Protein AF-A0A1F3LP55-F1 (afdb_monomer)

pLDDT: mean 91.48, std 9.0, range [50.53, 96.81]

Radius of gyration: 11.8 Å; Cα contacts (8 Å, |Δi|>4): 58; chains: 1; bounding box: 32×17×33 Å

Structure (mmCIF, N/CA/C/O backbone):
data_AF-A0A1F3LP55-F1
#
_entry.id   AF-A0A1F3LP55-F1
#
loop_
_atom_site.group_PDB
_atom_site.id
_atom_site.type_symbol
_atom_site.label_atom_id
_atom_site.label_alt_id
_atom_site.label_comp_id
_atom_site.label_asym_id
_atom_site.label_entity_id
_atom_site.label_seq_id
_atom_site.pdbx_PDB_ins_code
_atom_site.Cartn_x
_atom_site.Cartn_y
_atom_site.Cartn_z
_atom_site.occupancy
_atom_site.B_iso_or_equiv
_atom_site.auth_seq_id
_atom_site.auth_comp_id
_atom_site.auth_asym_id
_atom_site.auth_atom_id
_atom_site.pdbx_PDB_model_num
ATOM 1 N N . MET A 1 1 ? 19.800 6.533 -17.930 1.00 50.53 1 MET A N 1
ATOM 2 C CA . MET A 1 1 ? 20.004 5.725 -16.705 1.00 50.53 1 MET A CA 1
ATOM 3 C C . MET A 1 1 ? 18.841 6.019 -15.758 1.00 50.53 1 MET A C 1
ATOM 5 O O . MET A 1 1 ? 18.545 7.188 -15.552 1.00 50.53 1 MET A O 1
ATOM 9 N N . ARG A 1 2 ? 18.093 5.010 -15.293 1.00 59.12 2 ARG A N 1
ATOM 10 C CA . ARG A 1 2 ? 16.891 5.205 -14.454 1.00 59.12 2 ARG A CA 1
ATOM 11 C C . ARG A 1 2 ? 17.349 5.651 -13.059 1.00 59.12 2 ARG A C 1
ATOM 13 O O . ARG A 1 2 ? 18.105 4.915 -12.438 1.00 59.12 2 ARG A O 1
ATOM 20 N N . ASN A 1 3 ? 16.958 6.842 -12.602 1.00 74.94 3 ASN A N 1
ATOM 21 C CA . ASN A 1 3 ? 17.411 7.370 -11.312 1.00 74.94 3 ASN A CA 1
ATOM 22 C C . ASN A 1 3 ? 16.756 6.571 -10.156 1.00 74.94 3 ASN A C 1
ATOM 24 O O . ASN A 1 3 ? 15.526 6.615 -10.030 1.00 74.94 3 ASN A O 1
ATOM 28 N N . PRO A 1 4 ? 17.532 5.824 -9.347 1.00 77.12 4 PRO A N 1
ATOM 29 C CA . PRO A 1 4 ? 16.997 4.969 -8.286 1.00 77.12 4 PRO A CA 1
ATOM 30 C C . PRO A 1 4 ? 16.261 5.761 -7.193 1.00 77.12 4 PRO A C 1
ATOM 32 O O . PRO A 1 4 ? 15.255 5.282 -6.668 1.00 77.12 4 PRO A O 1
ATOM 35 N N . ASP A 1 5 ? 16.666 7.005 -6.930 1.00 80.69 5 ASP A N 1
ATOM 36 C CA . ASP A 1 5 ? 16.076 7.844 -5.880 1.00 80.69 5 ASP A CA 1
ATOM 37 C C . ASP A 1 5 ? 14.634 8.256 -6.192 1.00 80.69 5 ASP A C 1
ATOM 39 O O . ASP A 1 5 ? 13.785 8.365 -5.304 1.00 80.69 5 ASP A O 1
ATOM 43 N N . LEU A 1 6 ? 14.328 8.469 -7.476 1.00 82.88 6 LEU A N 1
ATOM 44 C CA . LEU A 1 6 ? 12.980 8.827 -7.919 1.00 82.88 6 LEU A CA 1
ATOM 45 C C . LEU A 1 6 ? 12.004 7.664 -7.745 1.00 82.88 6 LEU A C 1
ATOM 47 O O . LEU A 1 6 ? 10.846 7.879 -7.383 1.00 82.88 6 LEU A O 1
ATOM 51 N N . LYS A 1 7 ? 12.477 6.432 -7.965 1.00 83.44 7 LYS A N 1
ATOM 52 C CA . LYS A 1 7 ? 11.676 5.227 -7.749 1.00 83.44 7 LYS A CA 1
ATOM 53 C C . LYS A 1 7 ? 11.353 5.059 -6.264 1.00 83.44 7 LYS A C 1
ATOM 55 O O . LYS A 1 7 ? 10.183 4.915 -5.921 1.00 83.44 7 LYS A O 1
ATOM 60 N N . LEU A 1 8 ? 12.361 5.179 -5.397 1.00 87.25 8 LEU A N 1
ATOM 61 C CA . LEU A 1 8 ? 12.187 5.065 -3.948 1.00 87.25 8 LEU A CA 1
ATOM 62 C C . LEU A 1 8 ? 11.203 6.115 -3.405 1.00 87.25 8 LEU A C 1
ATOM 64 O O . LEU A 1 8 ? 10.310 5.793 -2.624 1.00 87.25 8 LEU A O 1
ATOM 68 N N . LYS A 1 9 ? 11.316 7.372 -3.857 1.00 89.56 9 LYS A N 1
ATOM 69 C CA . LYS A 1 9 ? 10.384 8.444 -3.466 1.00 89.56 9 LYS A CA 1
ATOM 70 C C . LYS A 1 9 ? 8.944 8.145 -3.881 1.00 89.56 9 LYS A C 1
ATOM 72 O O . LYS A 1 9 ? 8.027 8.412 -3.105 1.00 89.56 9 LYS A O 1
ATOM 77 N N . ARG A 1 10 ? 8.735 7.599 -5.085 1.00 89.56 10 ARG A N 1
ATOM 78 C CA . ARG A 1 10 ? 7.398 7.220 -5.562 1.00 89.56 10 ARG A CA 1
ATOM 79 C C . ARG A 1 10 ? 6.807 6.103 -4.711 1.00 89.56 10 ARG A C 1
ATOM 81 O O . ARG A 1 10 ? 5.668 6.224 -4.276 1.00 89.56 10 ARG A O 1
ATOM 88 N N . ASP A 1 11 ? 7.591 5.062 -4.456 1.00 91.31 11 ASP A N 1
ATOM 89 C CA . ASP A 1 11 ? 7.141 3.891 -3.708 1.00 91.31 11 ASP A CA 1
ATOM 90 C C . ASP A 1 11 ? 6.810 4.258 -2.249 1.00 91.31 11 ASP A C 1
ATOM 92 O O . ASP A 1 11 ? 5.741 3.904 -1.756 1.00 91.31 11 ASP A O 1
ATOM 96 N N . ARG A 1 12 ? 7.626 5.099 -1.594 1.00 93.56 12 ARG A N 1
ATOM 97 C CA . ARG A 1 12 ? 7.296 5.635 -0.259 1.00 93.56 12 ARG A CA 1
ATOM 98 C C . ARG A 1 12 ? 6.016 6.467 -0.253 1.00 93.56 12 ARG A C 1
ATOM 100 O O . ARG A 1 12 ? 5.210 6.341 0.666 1.00 93.56 12 ARG A O 1
ATOM 107 N N . ARG A 1 13 ? 5.805 7.312 -1.269 1.00 95.06 13 ARG A N 1
ATOM 108 C CA . ARG A 1 13 ? 4.566 8.100 -1.392 1.00 95.06 13 ARG A CA 1
ATOM 109 C C . ARG A 1 13 ? 3.346 7.195 -1.565 1.00 95.06 13 ARG A C 1
ATOM 111 O O . ARG A 1 13 ? 2.306 7.480 -0.982 1.00 95.06 13 ARG A O 1
ATOM 118 N N . LEU A 1 14 ? 3.486 6.120 -2.337 1.00 95.19 14 LEU A N 1
ATOM 119 C CA . LEU A 1 14 ? 2.438 5.129 -2.564 1.00 95.19 14 LEU A CA 1
ATOM 120 C C . LEU A 1 14 ? 2.049 4.432 -1.259 1.00 95.19 14 LEU A C 1
ATOM 122 O O . LEU A 1 14 ? 0.876 4.452 -0.896 1.00 95.19 14 LEU A O 1
ATOM 126 N N . VAL A 1 15 ? 3.024 3.905 -0.515 1.00 96.12 15 VAL A N 1
ATOM 127 C CA . VAL A 1 15 ? 2.782 3.243 0.778 1.00 96.12 15 VAL A CA 1
ATOM 128 C C . VAL A 1 15 ? 2.149 4.198 1.790 1.00 96.12 15 VAL A C 1
ATOM 130 O O . VAL A 1 15 ? 1.186 3.840 2.464 1.00 96.12 15 VAL A O 1
ATOM 133 N N . LYS A 1 16 ? 2.647 5.438 1.871 1.00 96.12 16 LYS A N 1
ATOM 134 C CA . LYS A 1 16 ? 2.105 6.439 2.794 1.00 96.12 16 LYS A CA 1
ATOM 135 C C . LYS A 1 16 ? 0.646 6.779 2.480 1.00 96.12 16 LYS A C 1
ATOM 137 O O . LYS A 1 16 ? -0.175 6.838 3.388 1.00 96.12 16 LYS A O 1
ATOM 142 N N . MET A 1 17 ? 0.317 6.988 1.206 1.00 96.12 17 MET A N 1
ATOM 143 C CA . MET A 1 17 ? -1.049 7.329 0.806 1.00 96.12 17 MET A CA 1
ATOM 144 C C . MET A 1 17 ? -2.004 6.149 0.995 1.00 96.12 17 MET A C 1
ATOM 146 O O . MET A 1 17 ? -3.133 6.345 1.435 1.00 96.12 17 MET A O 1
ATOM 150 N N . PHE A 1 18 ? -1.530 4.924 0.750 1.00 96.69 18 PHE A N 1
ATOM 151 C CA . PHE A 1 18 ? -2.268 3.716 1.097 1.00 96.69 18 PHE A CA 1
ATOM 152 C C . PHE A 1 18 ? -2.607 3.674 2.595 1.00 96.69 18 PHE A C 1
ATOM 154 O O . PHE A 1 18 ? -3.779 3.557 2.941 1.00 96.69 18 PHE A O 1
ATOM 161 N N . TYR A 1 19 ? -1.615 3.855 3.472 1.00 96.62 19 TYR A N 1
ATOM 162 C CA . TYR A 1 19 ? -1.816 3.905 4.925 1.00 96.62 19 TYR A CA 1
ATOM 163 C C . TYR A 1 19 ? -2.830 4.987 5.340 1.00 96.62 19 TYR A C 1
ATOM 165 O O . TYR A 1 19 ? -3.735 4.742 6.137 1.00 96.62 19 TYR A O 1
ATOM 173 N N . GLU A 1 20 ? -2.739 6.190 4.771 1.00 96.06 20 GLU A N 1
ATOM 174 C CA . GLU A 1 20 ? -3.681 7.273 5.076 1.00 96.06 20 GLU A CA 1
ATOM 175 C C 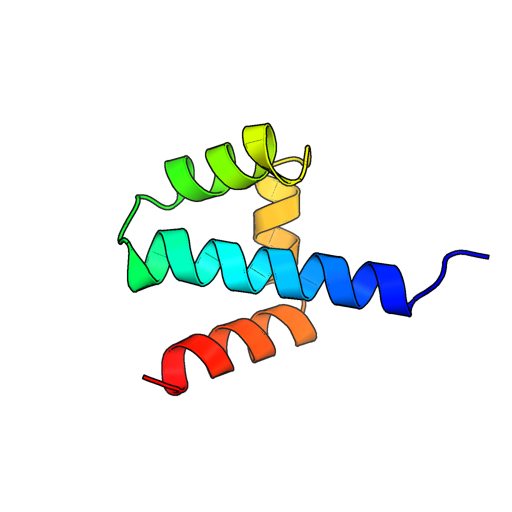. GLU A 1 20 ? -5.124 6.941 4.651 1.00 96.06 20 GLU A C 1
ATOM 177 O O . GLU A 1 20 ? -6.076 7.255 5.369 1.00 96.06 20 GLU A O 1
ATOM 182 N N . LEU A 1 21 ? -5.319 6.312 3.492 1.00 96.25 21 LEU A N 1
ATOM 183 C CA . LEU A 1 21 ? -6.652 5.971 2.992 1.00 96.25 21 LEU A CA 1
ATOM 184 C C . LEU A 1 21 ? -7.242 4.745 3.705 1.00 96.25 21 LEU A C 1
ATOM 186 O O . LEU A 1 21 ? -8.409 4.768 4.106 1.00 96.25 21 LEU A O 1
ATOM 190 N N . TYR A 1 22 ? -6.442 3.696 3.882 1.00 96.81 22 TYR A N 1
ATOM 191 C CA . TYR A 1 22 ? -6.883 2.422 4.438 1.00 96.81 22 TYR A CA 1
ATOM 192 C C . TYR A 1 22 ? -6.876 2.424 5.971 1.00 96.81 22 TYR A C 1
ATOM 194 O O . TYR A 1 22 ? -7.914 2.205 6.582 1.00 96.81 22 TYR A O 1
ATOM 202 N N . ASP A 1 23 ? -5.763 2.752 6.627 1.00 95.31 23 ASP A N 1
ATOM 203 C CA . ASP A 1 23 ? -5.638 2.615 8.088 1.00 95.31 23 ASP A CA 1
ATOM 204 C C . ASP A 1 23 ? -6.120 3.845 8.867 1.00 95.31 23 ASP A C 1
ATOM 206 O O . ASP A 1 23 ? -6.655 3.729 9.977 1.00 95.31 23 ASP A O 1
ATOM 210 N N . VAL A 1 24 ? -5.936 5.047 8.308 1.00 95.00 24 VAL A N 1
ATOM 211 C CA . VAL A 1 24 ? -6.364 6.296 8.962 1.00 95.00 24 VAL A CA 1
ATOM 212 C C . VAL A 1 24 ? -7.820 6.613 8.630 1.00 95.00 24 VAL A C 1
ATOM 214 O O . VAL A 1 24 ? -8.633 6.763 9.542 1.00 95.00 24 VAL A O 1
ATOM 217 N N . LYS A 1 25 ? -8.171 6.688 7.340 1.00 95.44 25 LYS A N 1
ATOM 218 C CA . LYS A 1 25 ? -9.543 6.993 6.894 1.00 95.44 25 LYS A CA 1
ATOM 219 C C . LYS A 1 25 ? -10.472 5.774 6.858 1.00 95.44 25 LYS A C 1
ATOM 221 O O . LYS A 1 25 ? -11.675 5.972 6.705 1.00 95.44 25 LYS A O 1
ATOM 226 N N . ARG A 1 26 ? -9.956 4.547 7.033 1.00 93.81 26 ARG A N 1
ATOM 227 C CA . ARG A 1 26 ? -10.748 3.299 7.087 1.00 93.81 26 ARG A CA 1
ATOM 228 C C . ARG A 1 26 ? -11.597 3.047 5.838 1.00 93.81 26 ARG A C 1
ATOM 230 O O . ARG A 1 26 ? -12.695 2.500 5.935 1.00 93.81 26 ARG A O 1
ATOM 237 N N . LYS A 1 27 ? -11.104 3.446 4.660 1.00 96.38 27 LYS A N 1
ATOM 238 C CA . LYS A 1 27 ? -11.728 3.087 3.377 1.00 96.38 27 LYS A CA 1
ATOM 239 C C . LYS A 1 27 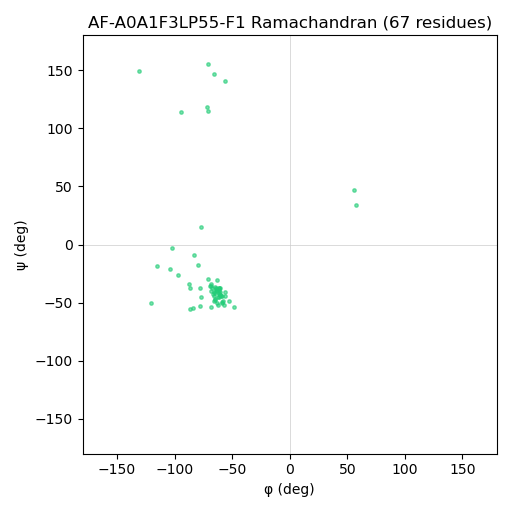? -11.526 1.594 3.089 1.00 96.38 27 LYS A C 1
ATOM 241 O O . LYS A 1 27 ? -10.578 0.985 3.583 1.00 96.38 27 LYS A O 1
ATOM 246 N N . ARG A 1 28 ? -12.404 0.992 2.279 1.00 96.25 28 ARG A N 1
ATOM 247 C CA . ARG A 1 28 ? -12.252 -0.417 1.877 1.00 96.25 28 ARG A CA 1
ATOM 248 C C . ARG A 1 28 ? -11.009 -0.584 1.008 1.00 96.25 28 ARG A C 1
ATOM 250 O O . ARG A 1 28 ? -10.687 0.301 0.222 1.00 96.25 28 ARG A O 1
ATOM 257 N N . MET A 1 29 ? -10.354 -1.738 1.129 1.00 94.06 29 MET A N 1
ATOM 258 C CA . MET A 1 29 ? -9.137 -2.067 0.380 1.00 94.06 29 MET A CA 1
ATOM 259 C C . MET A 1 29 ? -9.321 -1.868 -1.132 1.00 94.06 29 MET A C 1
ATOM 261 O O . MET A 1 29 ? -8.512 -1.185 -1.750 1.00 94.06 29 MET A O 1
ATOM 265 N N . ASP A 1 30 ? -10.405 -2.400 -1.705 1.00 95.19 30 ASP A N 1
ATOM 266 C CA . ASP A 1 30 ? -10.679 -2.298 -3.146 1.00 95.19 30 ASP A CA 1
ATOM 267 C C . ASP A 1 30 ? -10.823 -0.840 -3.603 1.00 95.19 30 ASP A C 1
ATOM 269 O O . ASP A 1 30 ? -10.237 -0.447 -4.609 1.00 95.19 30 ASP A O 1
ATOM 273 N N . ASP A 1 31 ? -11.535 -0.017 -2.824 1.00 95.88 31 ASP A N 1
ATOM 274 C CA . ASP A 1 31 ? -11.724 1.408 -3.116 1.00 95.88 31 ASP A CA 1
ATOM 275 C C . ASP A 1 31 ? -10.396 2.170 -3.027 1.00 95.88 31 ASP A C 1
ATOM 277 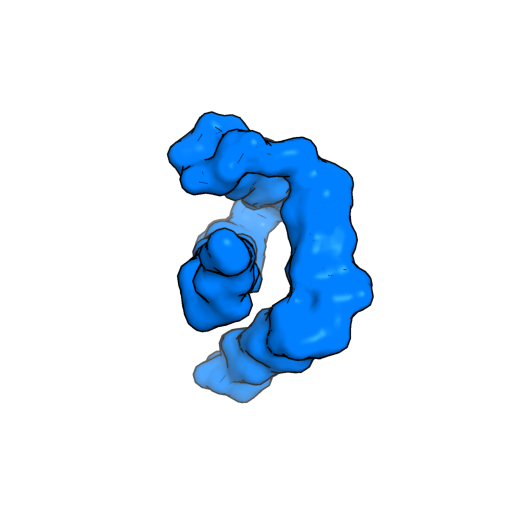O O . ASP A 1 31 ? -10.102 3.005 -3.879 1.00 95.88 31 ASP A O 1
ATOM 281 N N . VAL A 1 32 ? -9.562 1.855 -2.027 1.00 96.69 32 VAL A N 1
ATOM 282 C CA . VAL A 1 32 ? -8.229 2.457 -1.874 1.00 96.69 32 VAL A CA 1
ATOM 283 C C . VAL A 1 32 ? -7.342 2.095 -3.055 1.00 96.69 32 VAL A C 1
ATOM 285 O O . VAL A 1 32 ? -6.734 2.977 -3.652 1.00 96.69 32 VAL A O 1
ATOM 288 N N . LEU A 1 33 ? -7.252 0.812 -3.412 1.00 95.50 33 LEU A N 1
ATOM 289 C CA . LEU A 1 3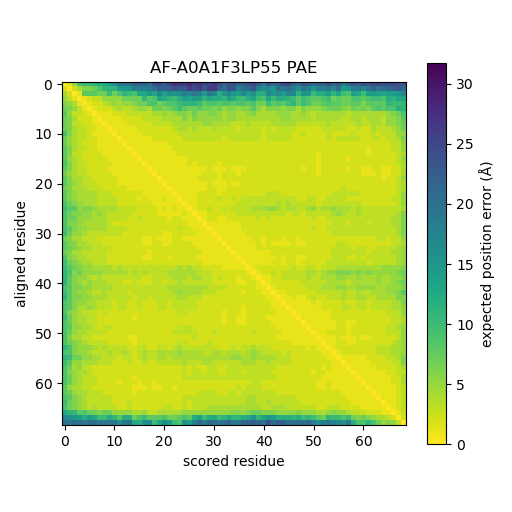3 ? -6.422 0.373 -4.532 1.00 95.50 33 LEU A CA 1
ATOM 290 C C . LEU A 1 33 ? -6.897 0.995 -5.846 1.00 95.50 33 LEU A C 1
ATOM 292 O O . LEU A 1 33 ? -6.061 1.422 -6.641 1.00 95.50 33 LEU A O 1
ATOM 296 N N . LYS A 1 34 ? -8.215 1.104 -6.044 1.00 96.12 34 LYS A N 1
ATOM 297 C CA . LYS A 1 34 ? -8.802 1.751 -7.217 1.00 96.12 34 LYS A CA 1
ATOM 298 C C . LYS A 1 34 ? -8.485 3.248 -7.276 1.00 96.12 34 LYS A C 1
ATOM 300 O O . LYS A 1 34 ? -8.014 3.704 -8.307 1.00 96.12 34 LYS A O 1
ATOM 305 N N . GLU A 1 35 ? -8.636 3.985 -6.177 1.00 95.88 35 GLU A N 1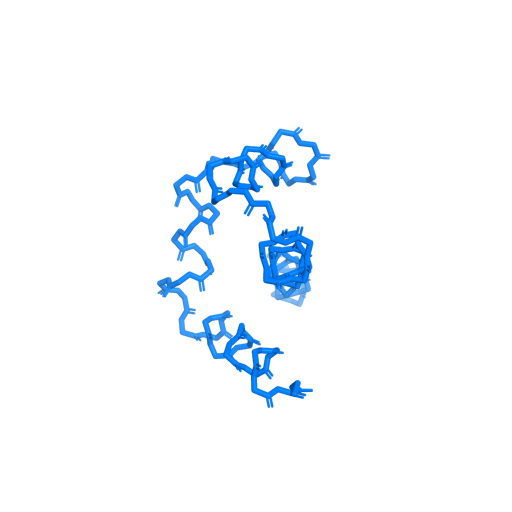
ATOM 306 C CA . GLU A 1 35 ? -8.277 5.414 -6.077 1.00 95.88 35 GLU A CA 1
ATOM 307 C C . GLU A 1 35 ? -6.772 5.633 -6.320 1.00 95.88 35 GLU A C 1
ATOM 309 O O . GLU A 1 35 ? -6.360 6.519 -7.069 1.00 95.88 35 GLU A O 1
ATOM 314 N N . LEU A 1 36 ? -5.916 4.774 -5.755 1.00 94.88 36 LEU A N 1
ATOM 315 C CA . LEU A 1 36 ? -4.474 4.823 -6.008 1.00 94.88 36 LEU A CA 1
ATOM 316 C C . LEU A 1 36 ? -4.136 4.536 -7.479 1.00 94.88 36 LEU A C 1
ATOM 318 O O . LEU A 1 36 ? -3.230 5.167 -8.031 1.00 94.88 36 LEU A O 1
ATOM 322 N N . SER A 1 37 ? -4.853 3.599 -8.097 1.00 95.56 37 SER A N 1
ATOM 323 C CA . SER A 1 37 ? -4.709 3.223 -9.503 1.00 95.56 37 SER A CA 1
ATOM 324 C C . SER A 1 37 ? -5.169 4.338 -10.438 1.00 95.56 37 SER A C 1
ATOM 326 O O . SER A 1 37 ? -4.396 4.760 -11.289 1.00 95.56 37 SER A O 1
ATOM 328 N N . GLU A 1 38 ? -6.391 4.841 -10.281 1.00 93.88 38 GLU A N 1
ATOM 329 C CA . GLU A 1 38 ? -7.056 5.714 -11.257 1.00 93.88 38 GLU A CA 1
ATOM 330 C C . GLU A 1 38 ? -6.722 7.199 -11.070 1.00 93.88 38 GLU A C 1
ATOM 332 O O . GLU A 1 38 ? -6.526 7.898 -12.061 1.00 93.88 38 GLU A O 1
ATOM 337 N N . ASP A 1 39 ? -6.590 7.677 -9.828 1.00 92.88 39 ASP A N 1
ATOM 338 C CA . ASP A 1 39 ? -6.507 9.119 -9.549 1.00 92.88 39 ASP A CA 1
ATOM 339 C C . ASP A 1 39 ? -5.085 9.603 -9.230 1.00 92.88 39 ASP A C 1
ATOM 341 O O . ASP A 1 39 ? -4.776 10.796 -9.331 1.00 92.88 39 ASP A O 1
ATOM 345 N N . HIS A 1 40 ? -4.198 8.694 -8.816 1.00 91.00 40 HIS A N 1
ATOM 346 C CA . HIS A 1 40 ? -2.913 9.075 -8.228 1.00 91.00 40 HIS A CA 1
ATOM 347 C C . HIS A 1 40 ? -1.682 8.555 -8.965 1.00 91.00 40 HIS A C 1
ATOM 349 O O . HIS A 1 40 ? -0.747 9.326 -9.204 1.00 91.00 40 HIS A O 1
ATOM 355 N N . PHE A 1 41 ? -1.630 7.254 -9.257 1.00 90.81 41 PHE A N 1
ATOM 356 C CA . PHE A 1 41 ? -0.416 6.615 -9.765 1.00 90.81 41 PHE A CA 1
ATOM 357 C C . PHE A 1 41 ? -0.540 6.065 -11.182 1.00 90.81 41 PHE A C 1
ATOM 359 O O . PHE A 1 41 ? 0.508 5.888 -11.807 1.00 90.81 41 PHE A O 1
ATOM 366 N N . PHE A 1 42 ? -1.755 5.849 -11.696 1.00 91.50 42 PHE A N 1
ATOM 367 C CA . PHE A 1 42 ? -2.000 5.307 -13.039 1.00 91.50 42 PHE A CA 1
ATOM 368 C C . PHE A 1 42 ? -1.286 3.960 -13.243 1.00 91.50 42 PHE A C 1
ATOM 370 O O . PHE A 1 42 ?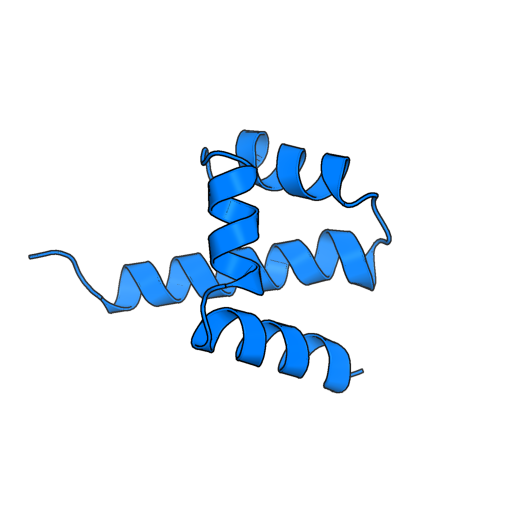 -0.561 3.754 -14.216 1.00 91.50 42 PHE A O 1
ATOM 377 N N . LEU A 1 43 ? -1.428 3.067 -12.257 1.00 92.94 43 LEU A N 1
ATOM 378 C CA . LEU A 1 43 ? -0.832 1.727 -12.218 1.00 92.94 43 LEU A CA 1
ATOM 379 C C . LEU A 1 43 ? -1.899 0.705 -11.857 1.00 92.94 43 LEU A C 1
ATOM 381 O O . LEU A 1 43 ? -2.753 1.007 -11.034 1.00 92.94 43 LEU A O 1
ATOM 385 N N . ASP A 1 44 ? -1.756 -0.520 -12.353 1.00 95.06 44 ASP A N 1
ATOM 386 C CA . ASP A 1 44 ? -2.675 -1.609 -12.027 1.00 95.06 44 ASP A CA 1
ATOM 387 C C . ASP A 1 44 ? -2.783 -1.849 -10.516 1.00 95.06 44 ASP A C 1
ATOM 389 O O . ASP A 1 44 ? -1.780 -1.850 -9.791 1.00 95.06 44 ASP A O 1
ATOM 393 N N . THR A 1 45 ? -3.997 -2.127 -10.045 1.00 95.00 45 THR A N 1
ATOM 394 C CA . THR A 1 45 ? -4.294 -2.405 -8.631 1.00 95.00 45 THR A CA 1
ATOM 395 C C . THR A 1 45 ? -3.462 -3.564 -8.087 1.00 95.00 45 THR A C 1
ATOM 397 O O . THR A 1 45 ? -2.906 -3.461 -6.994 1.00 95.00 45 THR A O 1
ATOM 400 N N . ASP A 1 46 ? -3.288 -4.627 -8.876 1.00 95.38 46 ASP A N 1
ATOM 401 C CA . ASP A 1 46 ? -2.479 -5.795 -8.506 1.00 95.38 46 ASP A CA 1
ATOM 402 C C . ASP A 1 46 ? -0.993 -5.440 -8.409 1.00 95.38 46 ASP A C 1
ATOM 404 O O . ASP A 1 46 ? -0.273 -5.890 -7.511 1.00 95.38 46 ASP A O 1
ATOM 408 N N . TYR A 1 47 ? -0.523 -4.570 -9.306 1.00 94.81 47 TYR A N 1
ATOM 409 C CA . TYR A 1 47 ? 0.843 -4.073 -9.251 1.00 94.81 47 TYR A CA 1
ATOM 410 C C . TYR A 1 47 ? 1.054 -3.217 -7.998 1.00 94.81 47 TYR A C 1
ATOM 412 O O . TYR A 1 47 ? 2.043 -3.412 -7.293 1.00 94.81 47 TYR A O 1
ATOM 420 N N . ILE A 1 48 ? 0.120 -2.320 -7.673 1.00 94.50 48 ILE A N 1
ATOM 421 C CA . ILE A 1 48 ? 0.154 -1.502 -6.451 1.00 94.50 48 ILE A CA 1
ATOM 422 C C . ILE A 1 48 ? 0.176 -2.400 -5.212 1.00 94.50 48 ILE A C 1
ATOM 424 O O . ILE A 1 48 ? 1.062 -2.251 -4.368 1.00 94.50 48 ILE A O 1
ATOM 428 N N . TYR A 1 49 ? -0.734 -3.372 -5.135 1.00 95.31 49 TYR A N 1
ATOM 429 C CA . TYR A 1 49 ? -0.815 -4.317 -4.025 1.00 95.31 49 TYR A CA 1
ATOM 430 C C . TYR A 1 49 ? 0.496 -5.092 -3.850 1.00 95.31 49 TYR A C 1
ATOM 432 O O . TYR A 1 49 ? 1.078 -5.116 -2.761 1.00 95.31 49 TYR A O 1
ATOM 440 N N . SER A 1 50 ? 1.031 -5.647 -4.943 1.00 95.56 50 SER A N 1
ATOM 441 C CA . SER A 1 50 ? 2.310 -6.360 -4.911 1.00 95.56 50 SER A CA 1
ATOM 442 C C . SER A 1 50 ? 3.463 -5.456 -4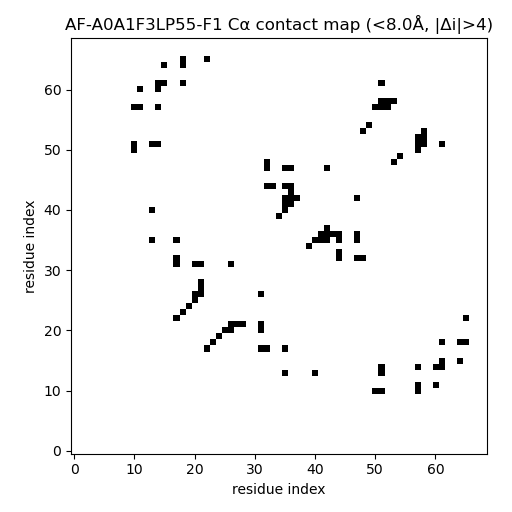.466 1.00 95.56 50 SER A C 1
ATOM 444 O O . SER A 1 50 ? 4.338 -5.866 -3.700 1.00 95.56 50 SER A O 1
ATOM 446 N N . ARG A 1 51 ? 3.455 -4.186 -4.883 1.00 94.19 51 ARG A N 1
ATOM 447 C CA . ARG A 1 51 ? 4.508 -3.234 -4.538 1.00 94.19 51 ARG A CA 1
ATOM 448 C C . ARG A 1 51 ? 4.470 -2.820 -3.073 1.00 94.19 51 ARG A C 1
ATOM 450 O O . ARG A 1 51 ? 5.540 -2.529 -2.546 1.00 94.19 51 ARG A O 1
ATOM 457 N N . ILE A 1 52 ? 3.303 -2.801 -2.432 1.00 94.62 52 ILE A N 1
ATOM 458 C CA . ILE A 1 52 ? 3.166 -2.497 -0.999 1.00 94.62 52 ILE A CA 1
ATOM 459 C C . ILE A 1 52 ? 3.563 -3.713 -0.160 1.00 94.62 52 ILE A C 1
ATOM 461 O O . ILE A 1 52 ? 4.421 -3.593 0.709 1.00 94.62 52 ILE A O 1
ATOM 465 N N . PHE A 1 53 ? 2.974 -4.882 -0.432 1.00 94.69 53 PHE A N 1
ATOM 466 C CA . PHE A 1 53 ? 3.044 -6.029 0.484 1.00 94.69 53 PHE A CA 1
ATOM 467 C C . PHE A 1 53 ? 4.129 -7.057 0.144 1.00 94.69 53 PHE A C 1
ATOM 469 O O . PHE A 1 53 ? 4.631 -7.725 1.042 1.00 94.69 53 PHE A O 1
ATOM 476 N N . TYR A 1 54 ? 4.539 -7.174 -1.122 1.00 93.00 54 TYR A N 1
ATOM 477 C CA . TYR A 1 54 ? 5.554 -8.154 -1.549 1.00 93.00 54 TYR A CA 1
ATOM 478 C C . TYR A 1 54 ? 6.937 -7.531 -1.764 1.00 93.00 54 TYR A C 1
ATOM 480 O O . TYR A 1 54 ? 7.914 -8.226 -2.044 1.00 93.00 54 TYR A O 1
ATOM 488 N N . CYS A 1 55 ? 7.055 -6.211 -1.617 1.00 93.00 55 CYS A N 1
ATOM 489 C CA . CYS A 1 55 ? 8.341 -5.534 -1.572 1.00 93.00 55 CYS A CA 1
ATOM 490 C C . CYS A 1 55 ? 8.774 -5.353 -0.124 1.00 93.00 55 CYS A C 1
ATOM 492 O O . CYS A 1 55 ? 8.173 -4.551 0.585 1.00 93.00 55 CYS A O 1
ATOM 494 N N . LYS A 1 56 ? 9.857 -6.026 0.275 1.00 93.50 56 LYS A N 1
ATOM 495 C CA . LYS A 1 56 ? 10.379 -5.980 1.646 1.00 93.50 5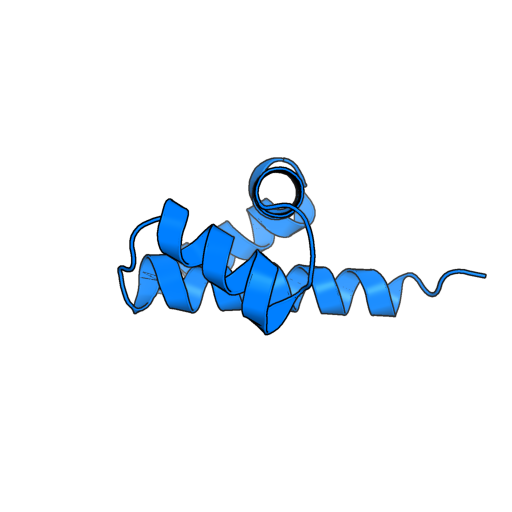6 LYS A CA 1
ATOM 496 C C . LYS A 1 56 ? 10.504 -4.552 2.195 1.00 93.50 56 LYS A C 1
ATOM 498 O O . LYS A 1 56 ? 9.890 -4.251 3.206 1.00 93.50 56 LYS A O 1
ATOM 503 N N . GLU A 1 57 ? 11.194 -3.661 1.482 1.00 93.06 57 GLU A N 1
ATOM 504 C CA . GLU A 1 57 ? 11.420 -2.272 1.928 1.00 93.06 57 GLU A CA 1
ATOM 505 C C . GLU A 1 57 ? 10.121 -1.469 2.113 1.00 93.06 57 GLU A C 1
ATOM 507 O O . GLU A 1 57 ? 9.994 -0.666 3.034 1.00 93.06 57 GLU A O 1
ATOM 512 N N . ASN A 1 58 ? 9.137 -1.682 1.238 1.00 94.00 58 ASN A N 1
ATOM 513 C CA . ASN A 1 58 ? 7.869 -0.955 1.288 1.00 94.00 58 ASN A CA 1
ATOM 514 C C . ASN A 1 58 ? 6.962 -1.513 2.382 1.00 94.00 58 ASN A C 1
ATOM 516 O O . ASN A 1 58 ? 6.272 -0.749 3.051 1.00 94.00 58 ASN A O 1
ATOM 520 N N . HIS A 1 59 ? 6.986 -2.831 2.568 1.00 95.25 59 HIS A N 1
ATOM 521 C CA . HIS A 1 59 ? 6.241 -3.497 3.620 1.00 95.25 59 HIS A CA 1
ATOM 522 C C . HIS A 1 59 ? 6.801 -3.149 5.005 1.00 95.25 59 HIS A C 1
ATOM 524 O O . HIS A 1 59 ? 6.035 -2.876 5.923 1.00 95.25 59 HIS A O 1
ATOM 530 N N . GLU A 1 60 ? 8.128 -3.079 5.148 1.00 95.81 60 GLU A N 1
ATOM 531 C CA . GLU A 1 60 ? 8.784 -2.578 6.361 1.00 95.81 60 GLU A CA 1
ATOM 532 C C . GLU A 1 60 ? 8.347 -1.141 6.662 1.00 95.81 60 GLU A C 1
ATOM 534 O O . GLU A 1 60 ? 7.859 -0.876 7.758 1.00 95.81 60 GLU A O 1
ATOM 539 N N . TYR A 1 61 ? 8.397 -0.246 5.670 1.00 95.31 61 TYR A N 1
ATOM 540 C CA . TYR A 1 61 ? 7.934 1.133 5.842 1.00 95.31 61 TYR A CA 1
ATOM 541 C C . TYR A 1 61 ? 6.440 1.225 6.199 1.00 95.31 61 TYR A C 1
ATOM 543 O O . TYR A 1 61 ? 6.039 2.044 7.022 1.00 95.31 61 TYR A O 1
ATOM 551 N N . TYR A 1 62 ? 5.599 0.368 5.619 1.00 95.88 62 TYR A N 1
ATOM 552 C CA . TYR A 1 62 ? 4.187 0.280 5.987 1.00 95.88 62 TYR A CA 1
ATOM 553 C C . TYR A 1 62 ? 4.000 -0.129 7.457 1.00 95.88 62 TYR A C 1
ATOM 555 O O . TYR A 1 62 ? 3.239 0.506 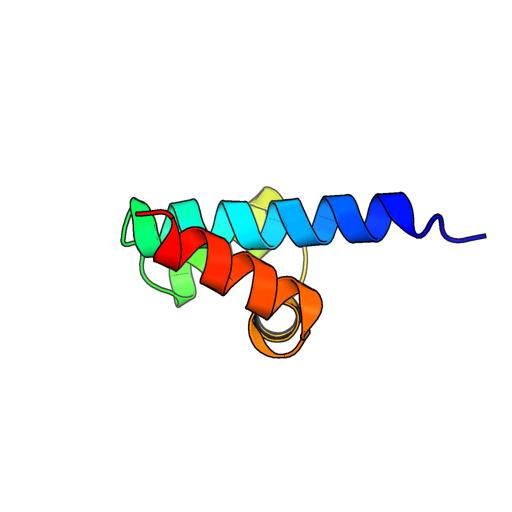8.185 1.00 95.88 62 TYR A O 1
ATOM 563 N N . ASN A 1 63 ? 4.739 -1.140 7.919 1.00 95.25 63 ASN A N 1
ATOM 564 C CA . ASN A 1 63 ? 4.690 -1.590 9.310 1.00 95.25 63 ASN A CA 1
ATOM 565 C C . ASN A 1 63 ? 5.210 -0.518 10.282 1.00 95.25 63 ASN A C 1
ATOM 567 O O . ASN A 1 63 ? 4.659 -0.365 11.370 1.00 95.25 63 ASN A O 1
ATOM 571 N N . GLU A 1 64 ? 6.231 0.255 9.905 1.00 95.75 64 GLU A N 1
ATOM 572 C CA . GLU A 1 64 ? 6.680 1.417 10.685 1.00 95.75 64 GLU A CA 1
ATOM 573 C C . GLU A 1 64 ? 5.551 2.442 10.868 1.00 95.75 64 GLU A C 1
ATOM 575 O O . GLU A 1 64 ? 5.333 2.922 11.979 1.00 95.75 64 GLU A O 1
ATOM 580 N N . LEU A 1 65 ? 4.792 2.742 9.806 1.00 94.31 65 LEU A N 1
ATOM 581 C CA . LEU A 1 65 ? 3.655 3.666 9.874 1.00 94.31 65 LEU A CA 1
ATOM 582 C C . LEU A 1 65 ? 2.533 3.154 10.788 1.00 94.31 65 LEU A C 1
ATOM 584 O O . LEU A 1 65 ? 1.935 3.952 11.508 1.00 94.31 65 LEU A O 1
ATOM 588 N N . LEU A 1 66 ? 2.269 1.843 10.789 1.00 93.25 66 LEU A N 1
ATOM 589 C CA . LEU A 1 66 ? 1.286 1.220 11.681 1.00 93.25 66 LEU A CA 1
ATOM 590 C C . LEU A 1 66 ? 1.709 1.276 13.154 1.00 93.25 66 LEU A C 1
ATOM 592 O O . LEU A 1 66 ? 0.881 1.566 14.014 1.00 93.25 66 LEU A O 1
ATOM 596 N N . ASN A 1 67 ? 2.986 1.000 13.434 1.00 91.19 67 ASN A N 1
ATOM 597 C CA . ASN A 1 67 ? 3.534 0.942 14.793 1.00 91.19 67 ASN A CA 1
ATOM 598 C C . ASN A 1 67 ? 3.844 2.322 15.387 1.00 91.19 67 ASN A C 1
ATOM 600 O O . ASN A 1 67 ? 4.004 2.447 16.596 1.00 91.19 67 ASN A O 1
ATOM 604 N N . SER A 1 68 ? 3.946 3.362 14.557 1.00 82.88 68 SER A N 1
ATOM 605 C CA . SER A 1 68 ? 4.181 4.741 15.003 1.00 82.88 68 SER A CA 1
ATOM 606 C C . SER A 1 68 ? 2.921 5.424 15.578 1.00 82.88 68 SER A C 1
ATOM 608 O O . SER A 1 68 ? 2.898 6.653 15.697 1.00 82.88 68 SER A O 1
ATOM 610 N N . LYS A 1 69 ? 1.876 4.657 15.901 1.00 55.41 69 LYS A N 1
ATOM 611 C CA . LYS A 1 69 ? 0.562 5.112 16.366 1.00 55.41 69 LYS A CA 1
ATOM 612 C C . LYS A 1 69 ? 0.325 4.680 17.808 1.00 55.41 69 LYS A C 1
ATOM 614 O O . LYS A 1 69 ? -0.259 5.497 18.551 1.00 55.41 69 LYS A O 1
#

Secondary structure (DSSP, 8-state):
---HHHHHHHHHHHHHHHHIIIIIT---HHHHHHHIIIIII---HHHHHHHHHSSHHHHHHHHHHHHT-

Sequence (69 aa):
MRNPDLKLKRDRRLVKMFYELYDVKRKRMDDVLKELSEDHFFLDTDYIYSRIFYCKENHEYYNELLNSK

Solvent-accessible surface area (backbone atoms only — not comparable to full-atom values): 3938 Å² total; per-residue (Å²): 132,86,63,67,68,62,52,52,55,50,52,52,51,50,40,51,51,47,45,49,39,38,73,69,65,61,45,56,67,70,60,44,37,46,47,44,17,73,77,70,65,72,45,57,47,68,57,53,50,45,50,35,70,70,29,68,74,42,32,51,53,44,51,50,63,64,70,75,110

Foldseek 3Di:
DDDVVVVVVVLLVLLVQLCCVCVVVVDDLVVSLVCCCPPNPVDHSVVSVCSQCVDPVNVVSNVVVVVVD

Mean predicted aligned error: 3.77 Å